Protein AF-A0A2R6LPT0-F1 (afdb_monomer_lite)

pLDDT: mean 85.5, std 15.39, range [41.38, 98.56]

Sequence (91 aa):
MDPDRYGDHEAAWRERAAANLDEWGLQPPKDLALAMTEELGELTQALLEARHEDGDPEAIAEELDDLMALGYQFRAAIDREREGADRGDGG

Radius of gyration: 16.43 Å; chains: 1; bounding box: 40×27×51 Å

Structure (mmCIF, N/CA/C/O backbone):
data_AF-A0A2R6LPT0-F1
#
_entry.id   AF-A0A2R6LPT0-F1
#
loop_
_atom_site.group_PDB
_atom_site.id
_atom_site.type_symbol
_atom_site.label_atom_id
_atom_site.label_alt_id
_atom_site.label_comp_id
_atom_site.label_asym_id
_atom_site.label_entity_id
_atom_site.label_seq_id
_atom_site.pdbx_PDB_ins_code
_at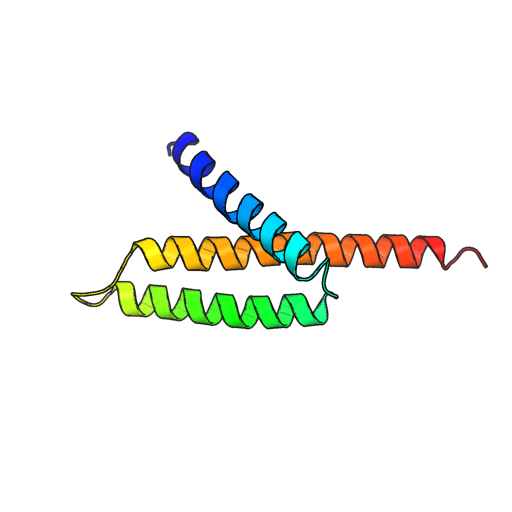om_site.Cartn_x
_atom_site.Cartn_y
_atom_site.Cartn_z
_atom_site.occupancy
_atom_site.B_iso_or_equiv
_atom_site.auth_seq_id
_atom_site.auth_comp_id
_atom_site.auth_asym_id
_atom_site.auth_atom_id
_atom_site.pdbx_PDB_model_num
ATOM 1 N N . MET A 1 1 ? -7.084 15.405 -21.264 1.00 49.38 1 MET A N 1
ATOM 2 C CA . MET A 1 1 ? -6.820 14.431 -20.191 1.00 49.38 1 MET A CA 1
ATOM 3 C C . MET A 1 1 ? -7.962 13.445 -20.277 1.00 49.38 1 MET A C 1
ATOM 5 O O . MET A 1 1 ? -9.098 13.893 -20.206 1.00 49.38 1 MET A O 1
ATOM 9 N N . ASP A 1 2 ? -7.670 12.201 -20.632 1.00 45.72 2 ASP A N 1
ATOM 10 C CA . ASP A 1 2 ? -8.687 11.187 -20.910 1.00 45.72 2 ASP A CA 1
ATOM 11 C C . ASP A 1 2 ? -9.117 10.532 -19.584 1.00 45.72 2 ASP A C 1
ATOM 13 O O . ASP A 1 2 ? -8.259 9.937 -18.929 1.00 45.72 2 ASP A O 1
ATOM 17 N N . PRO A 1 3 ? -10.371 10.711 -19.130 1.00 53.19 3 PRO A N 1
ATOM 18 C CA . PRO A 1 3 ? -10.849 10.139 -17.876 1.00 53.19 3 PRO A CA 1
ATOM 19 C C . PRO A 1 3 ? -10.919 8.606 -17.917 1.00 53.19 3 PRO A C 1
ATOM 21 O O . PRO A 1 3 ? -10.774 7.986 -16.867 1.00 53.19 3 PRO A O 1
ATOM 24 N N . ASP A 1 4 ? -11.050 8.000 -19.103 1.00 55.06 4 ASP A N 1
ATOM 25 C CA . ASP A 1 4 ? -11.114 6.542 -19.256 1.00 55.06 4 ASP A CA 1
ATOM 26 C C . ASP A 1 4 ? -9.750 5.891 -18.966 1.00 55.06 4 ASP A C 1
ATOM 28 O O . ASP A 1 4 ? -9.681 4.739 -18.548 1.00 55.06 4 ASP A O 1
ATOM 32 N N . ARG A 1 5 ? -8.654 6.661 -19.058 1.00 53.38 5 ARG A N 1
ATOM 33 C CA . ARG A 1 5 ? -7.297 6.202 -18.724 1.00 53.38 5 ARG A CA 1
ATOM 34 C C . ARG A 1 5 ? -7.091 5.933 -17.226 1.00 53.38 5 ARG A C 1
ATOM 36 O O . ARG A 1 5 ? -6.120 5.280 -16.877 1.00 53.38 5 ARG A O 1
ATOM 43 N N . TYR A 1 6 ? -7.961 6.431 -16.343 1.00 52.12 6 TYR A N 1
ATOM 44 C CA . TYR A 1 6 ? -7.891 6.155 -14.900 1.00 52.12 6 TYR A CA 1
ATOM 45 C C . TYR A 1 6 ? -8.731 4.946 -14.470 1.00 52.12 6 TYR A C 1
ATOM 47 O O . TYR A 1 6 ? -8.489 4.405 -13.394 1.00 52.12 6 TYR A O 1
ATOM 55 N N . GLY A 1 7 ? -9.705 4.525 -15.287 1.00 53.25 7 GLY A N 1
ATOM 56 C CA . GLY A 1 7 ? -10.661 3.476 -14.921 1.00 53.25 7 GLY A CA 1
ATOM 57 C C . GLY A 1 7 ? -10.014 2.103 -14.738 1.00 53.25 7 GLY A C 1
ATOM 58 O O . GLY A 1 7 ? -10.342 1.402 -13.782 1.00 53.25 7 GLY A O 1
ATOM 59 N N . ASP A 1 8 ? -9.053 1.761 -15.600 1.00 60.03 8 ASP A N 1
ATOM 60 C CA . ASP A 1 8 ? -8.348 0.473 -15.544 1.00 60.03 8 ASP A CA 1
ATOM 61 C C . ASP A 1 8 ? -7.439 0.368 -14.304 1.00 60.03 8 ASP A C 1
ATOM 63 O O . ASP A 1 8 ? -7.385 -0.677 -13.659 1.00 60.03 8 ASP A O 1
ATOM 67 N N . HIS A 1 9 ? -6.798 1.470 -13.900 1.00 62.00 9 HIS A N 1
ATOM 68 C CA . HIS A 1 9 ? -5.969 1.519 -12.688 1.00 62.00 9 HIS A CA 1
ATOM 69 C C . HIS A 1 9 ? -6.812 1.530 -11.410 1.00 62.00 9 HIS A C 1
ATOM 71 O O . HIS A 1 9 ? -6.457 0.896 -10.421 1.00 62.00 9 HIS A O 1
ATOM 77 N N . GLU A 1 10 ? -7.964 2.214 -11.416 1.00 61.84 10 GLU A N 1
ATOM 78 C CA . GLU A 1 10 ? -8.860 2.218 -10.257 1.00 61.84 10 GLU A CA 1
ATOM 79 C C . GLU A 1 10 ? -9.387 0.819 -9.917 1.00 61.84 10 GLU A C 1
ATOM 81 O O . GLU A 1 10 ? -9.564 0.493 -8.742 1.00 61.84 10 GLU A O 1
ATOM 86 N N . ALA A 1 11 ? -9.605 -0.018 -10.931 1.00 71.44 11 ALA A N 1
ATOM 87 C CA . ALA A 1 11 ? -9.934 -1.421 -10.729 1.00 71.44 11 ALA A CA 1
ATOM 88 C C . ALA A 1 11 ? -8.769 -2.192 -10.082 1.00 71.44 11 ALA A C 1
ATOM 90 O O . ALA A 1 11 ? -8.993 -2.906 -9.106 1.00 71.44 11 ALA A O 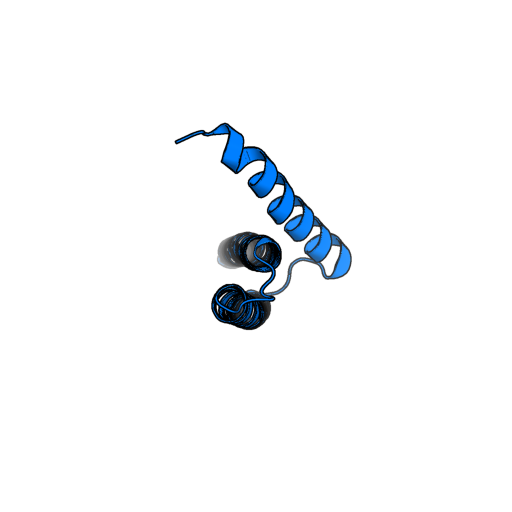1
ATOM 91 N N . ALA A 1 12 ? -7.536 -1.987 -10.553 1.00 77.50 12 ALA A N 1
ATOM 92 C CA . ALA A 1 12 ? -6.360 -2.738 -10.115 1.00 77.50 12 ALA A CA 1
ATOM 93 C C . ALA A 1 12 ? -6.046 -2.569 -8.616 1.00 77.50 12 ALA A C 1
ATOM 95 O O . ALA A 1 12 ? -6.012 -3.557 -7.879 1.00 77.50 12 ALA A O 1
ATOM 96 N N . TRP A 1 13 ? -5.901 -1.338 -8.106 1.00 84.31 13 TRP A N 1
ATOM 97 C CA . TRP A 1 13 ? -5.582 -1.151 -6.679 1.00 84.31 13 TRP A CA 1
ATOM 98 C C . TRP A 1 13 ? -6.739 -1.546 -5.752 1.00 84.31 13 TRP A C 1
ATOM 100 O O . TRP A 1 13 ? -6.516 -1.952 -4.611 1.00 84.31 13 TRP A O 1
ATOM 110 N N . ARG A 1 14 ? -7.992 -1.477 -6.223 1.00 87.44 14 ARG A N 1
ATOM 111 C CA . ARG A 1 14 ? -9.153 -1.981 -5.470 1.00 87.44 14 ARG A CA 1
ATOM 112 C C . ARG A 1 14 ? -9.156 -3.504 -5.384 1.00 87.44 14 ARG A C 1
ATOM 114 O O . ARG A 1 14 ? -9.471 -4.038 -4.322 1.00 87.44 14 ARG A O 1
ATOM 121 N N . GLU A 1 15 ? -8.811 -4.191 -6.470 1.00 90.06 15 GLU A N 1
ATOM 122 C CA . GLU A 1 15 ? -8.647 -5.647 -6.481 1.00 90.06 15 GLU A CA 1
ATOM 123 C C . GLU A 1 15 ? -7.515 -6.077 -5.547 1.00 90.06 15 GLU A C 1
ATOM 125 O O . GLU A 1 15 ? -7.718 -6.967 -4.721 1.00 90.06 15 GLU A O 1
ATOM 130 N N . ARG A 1 16 ? -6.372 -5.384 -5.575 1.00 91.25 16 ARG A N 1
ATOM 131 C CA . ARG A 1 16 ? -5.281 -5.624 -4.618 1.00 91.25 16 ARG A CA 1
ATOM 132 C C . ARG A 1 16 ? -5.694 -5.344 -3.178 1.00 91.25 16 ARG A C 1
ATOM 134 O O . ARG A 1 16 ? -5.423 -6.141 -2.283 1.00 91.25 16 ARG A O 1
ATOM 141 N N . ALA A 1 17 ? -6.441 -4.266 -2.943 1.00 91.44 17 ALA A N 1
ATOM 142 C CA . ALA A 1 17 ? -6.953 -3.968 -1.613 1.00 91.44 17 ALA A CA 1
ATOM 143 C C . ALA A 1 17 ? -7.887 -5.072 -1.092 1.00 91.44 17 ALA A C 1
ATOM 145 O O . ALA A 1 17 ? -7.846 -5.386 0.099 1.00 91.44 17 ALA A O 1
ATOM 146 N N . ALA A 1 18 ? -8.715 -5.658 -1.962 1.00 92.31 18 ALA A N 1
ATOM 147 C CA . ALA A 1 18 ? -9.554 -6.802 -1.625 1.00 92.31 18 ALA A CA 1
ATOM 148 C C . ALA A 1 18 ? -8.714 -8.061 -1.356 1.00 92.31 18 ALA A C 1
ATOM 150 O O . ALA A 1 18 ? -8.947 -8.731 -0.355 1.00 92.31 18 ALA A O 1
ATOM 151 N N . ALA A 1 19 ? -7.696 -8.329 -2.178 1.00 93.69 19 ALA A N 1
ATOM 152 C CA . ALA A 1 19 ? -6.805 -9.472 -2.003 1.00 93.69 19 ALA A CA 1
ATOM 153 C C . ALA A 1 19 ? -6.081 -9.447 -0.646 1.00 93.69 19 ALA A C 1
ATOM 155 O O . ALA A 1 19 ? -6.133 -10.438 0.083 1.00 93.69 19 ALA A O 1
ATOM 156 N N . ASN A 1 20 ? -5.493 -8.314 -0.238 1.00 93.75 20 ASN A N 1
ATOM 157 C CA . ASN A 1 20 ? -4.808 -8.264 1.063 1.00 93.75 20 ASN A CA 1
ATOM 158 C C . ASN A 1 20 ? -5.802 -8.425 2.227 1.00 93.75 20 ASN A C 1
ATOM 160 O O . ASN A 1 20 ? -5.453 -8.991 3.262 1.00 93.75 20 ASN A O 1
ATOM 164 N N . LEU A 1 21 ? -7.041 -7.931 2.081 1.00 94.25 21 LEU A N 1
ATOM 165 C CA . LEU A 1 21 ? -8.087 -8.121 3.090 1.00 94.25 21 LEU A CA 1
ATOM 166 C C . LEU A 1 21 ? -8.512 -9.587 3.199 1.00 94.25 21 LEU A C 1
ATOM 168 O O . LEU A 1 21 ? -8.732 -10.058 4.313 1.00 94.25 21 LEU A O 1
ATOM 172 N N . ASP A 1 22 ? -8.621 -10.295 2.079 1.00 96.06 22 ASP A N 1
ATOM 173 C CA . ASP A 1 22 ? -8.961 -11.717 2.067 1.00 96.06 22 ASP A CA 1
ATOM 174 C C . ASP A 1 22 ? -7.841 -12.571 2.672 1.00 96.06 22 ASP A C 1
ATOM 176 O O . ASP A 1 22 ? -8.115 -13.532 3.394 1.00 96.06 22 ASP A O 1
ATOM 180 N N . GLU A 1 23 ? -6.582 -12.214 2.417 1.00 95.75 23 GLU A N 1
ATOM 181 C CA . GLU A 1 23 ? -5.431 -12.978 2.896 1.00 95.75 23 GLU A CA 1
ATOM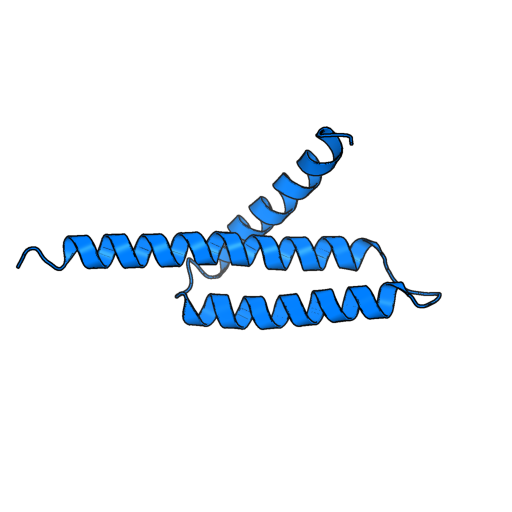 182 C C . GLU A 1 23 ? -5.088 -12.684 4.366 1.00 95.75 23 GLU A C 1
ATOM 184 O O . GLU A 1 23 ? -4.890 -13.610 5.156 1.00 95.75 23 GLU A O 1
ATOM 189 N N . TRP A 1 24 ? -5.058 -11.411 4.765 1.00 95.25 24 TRP A N 1
ATOM 190 C CA . TRP A 1 24 ? -4.546 -10.997 6.077 1.00 95.25 24 TRP A CA 1
ATOM 191 C C . TRP A 1 24 ? -5.633 -10.433 6.997 1.00 95.25 24 TRP A C 1
ATOM 193 O O . TRP A 1 24 ? -5.438 -10.346 8.212 1.00 95.25 24 TRP A O 1
ATOM 203 N N . GLY A 1 25 ? -6.794 -10.062 6.457 1.00 95.25 25 GLY A N 1
ATOM 204 C CA . GLY A 1 25 ? -7.790 -9.262 7.165 1.00 95.25 25 GLY A CA 1
ATOM 205 C C . GLY A 1 25 ? -7.372 -7.796 7.307 1.00 95.25 25 GLY A C 1
ATOM 206 O O . GLY A 1 25 ? -6.270 -7.387 6.938 1.00 95.25 25 GLY A O 1
ATOM 207 N N . LEU A 1 26 ? -8.257 -6.977 7.884 1.00 95.50 26 LEU A N 1
ATOM 208 C CA . LEU A 1 26 ? -7.946 -5.573 8.155 1.00 95.50 26 LEU A CA 1
ATOM 209 C C . LEU A 1 26 ? -6.891 -5.459 9.262 1.00 95.50 26 LEU A C 1
ATOM 211 O O . LEU A 1 26 ? -7.166 -5.755 10.428 1.00 95.50 26 LEU A O 1
ATOM 215 N N . GLN A 1 27 ? -5.708 -4.987 8.882 1.00 97.50 27 GLN A N 1
ATOM 216 C CA . GLN A 1 27 ? -4.585 -4.774 9.789 1.00 97.50 27 GLN A CA 1
ATOM 217 C C . GLN A 1 27 ? -4.756 -3.493 10.624 1.00 97.50 27 GLN A C 1
ATOM 219 O O . GLN A 1 27 ? -5.476 -2.571 10.223 1.00 97.50 27 GLN A O 1
ATOM 224 N N . PRO A 1 28 ? -4.107 -3.396 11.800 1.00 96.38 28 PRO A N 1
ATOM 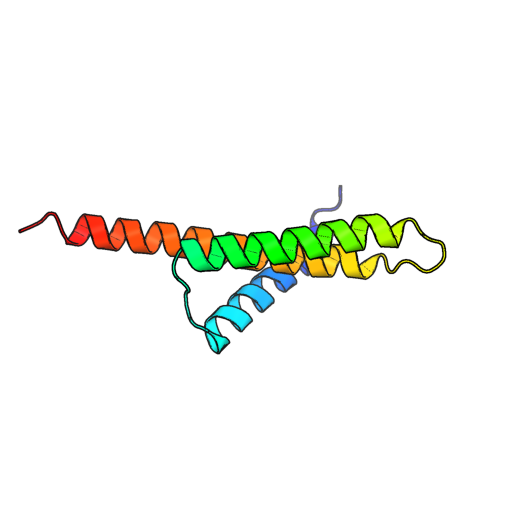225 C CA . PRO A 1 28 ? -4.127 -2.173 12.589 1.00 96.38 28 PRO A CA 1
ATOM 226 C C . PRO A 1 28 ? -3.352 -1.041 11.884 1.00 96.38 28 PRO A C 1
ATOM 228 O O . PRO A 1 28 ? -2.390 -1.307 11.158 1.00 96.38 28 PRO A O 1
ATOM 2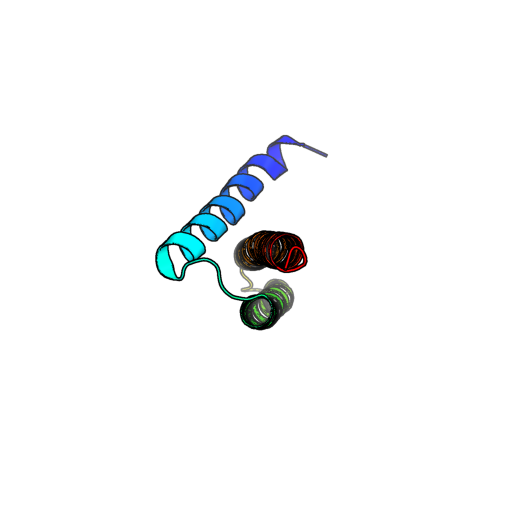31 N N . PRO A 1 29 ? -3.687 0.236 12.158 1.00 97.50 29 PRO A N 1
ATOM 232 C CA . PRO A 1 29 ? -3.076 1.400 11.508 1.00 97.50 29 PRO A CA 1
ATOM 233 C C . PRO A 1 29 ? -1.542 1.406 11.490 1.00 97.50 29 PRO A C 1
ATOM 235 O O . PRO A 1 29 ? -0.937 1.785 10.492 1.00 97.50 29 PRO A O 1
ATOM 238 N N . LYS A 1 30 ? -0.899 0.966 12.577 1.00 97.69 30 LYS A N 1
ATOM 239 C CA . LYS A 1 30 ? 0.569 0.932 12.682 1.00 97.69 30 LYS A CA 1
ATOM 240 C C . LYS A 1 30 ? 1.223 -0.041 11.688 1.00 97.69 30 LYS A C 1
ATOM 242 O O . LYS A 1 30 ? 2.295 0.264 11.180 1.00 97.69 30 LYS A O 1
ATOM 247 N N . ASP A 1 31 ? 0.584 -1.183 11.428 1.00 97.50 31 ASP A N 1
ATOM 248 C CA . ASP A 1 31 ? 1.149 -2.242 10.588 1.00 97.50 31 ASP A CA 1
ATOM 249 C C . ASP A 1 31 ? 0.915 -1.883 9.113 1.00 97.50 31 ASP A C 1
ATOM 251 O O . ASP A 1 31 ? 1.818 -2.022 8.296 1.00 97.50 31 ASP A O 1
ATOM 255 N N . LEU A 1 32 ? -0.235 -1.270 8.798 1.00 98.00 32 LEU A N 1
ATOM 256 C CA . LEU A 1 32 ? -0.490 -0.675 7.480 1.00 98.00 32 LEU A CA 1
ATOM 257 C C . LEU A 1 32 ? 0.490 0.460 7.160 1.00 98.00 32 LEU A C 1
ATOM 259 O O . LEU A 1 32 ? 1.005 0.524 6.052 1.00 98.00 32 LEU A O 1
ATOM 263 N N . ALA A 1 33 ? 0.798 1.334 8.123 1.00 98.06 33 ALA A N 1
ATOM 264 C CA . ALA A 1 33 ? 1.776 2.403 7.921 1.00 98.06 33 ALA A CA 1
ATOM 265 C C . ALA A 1 33 ? 3.202 1.872 7.673 1.00 98.06 33 ALA A C 1
ATOM 267 O O . ALA A 1 33 ? 3.964 2.486 6.921 1.00 98.06 33 ALA A O 1
ATOM 268 N N . LEU A 1 34 ? 3.562 0.743 8.295 1.00 98.25 34 LEU A N 1
ATOM 269 C CA . LEU A 1 34 ? 4.829 0.069 8.025 1.00 98.25 34 LEU A CA 1
ATOM 270 C C . LEU A 1 34 ? 4.849 -0.489 6.598 1.00 98.25 34 LEU A C 1
ATOM 272 O O . LEU A 1 34 ? 5.753 -0.134 5.850 1.00 98.25 34 LEU A O 1
ATOM 276 N N . ALA A 1 35 ? 3.828 -1.252 6.201 1.00 97.94 35 ALA A N 1
ATOM 277 C CA . ALA A 1 35 ? 3.723 -1.796 4.846 1.00 97.94 35 ALA A CA 1
ATOM 278 C C . ALA A 1 35 ? 3.745 -0.685 3.779 1.00 97.94 35 ALA A C 1
ATOM 280 O O . ALA A 1 35 ? 4.490 -0.757 2.813 1.00 97.94 35 ALA A O 1
ATOM 281 N N . MET A 1 36 ? 3.042 0.432 4.004 1.00 98.19 36 MET A N 1
ATOM 282 C CA . MET A 1 36 ? 3.095 1.591 3.098 1.00 98.19 36 MET A CA 1
ATOM 283 C C . MET A 1 36 ? 4.505 2.182 2.952 1.00 98.19 36 MET A C 1
ATOM 285 O O . MET A 1 36 ? 4.808 2.806 1.938 1.00 98.19 36 MET A O 1
ATOM 289 N N . THR A 1 37 ? 5.359 2.046 3.970 1.00 98.56 37 THR A N 1
ATOM 290 C CA . THR A 1 37 ? 6.756 2.492 3.887 1.00 98.56 37 THR A CA 1
ATOM 291 C C . THR A 1 37 ? 7.579 1.563 2.997 1.00 98.56 37 THR A C 1
ATOM 293 O O . THR A 1 37 ? 8.465 2.044 2.294 1.00 98.56 37 THR A O 1
ATOM 296 N N . GLU A 1 38 ? 7.281 0.264 3.021 1.00 98.19 38 GLU A N 1
ATOM 297 C CA . GLU A 1 38 ? 7.906 -0.747 2.164 1.00 98.19 38 GLU A CA 1
ATOM 298 C C . GLU A 1 38 ? 7.524 -0.496 0.699 1.00 98.19 38 GLU A C 1
ATOM 300 O O . GLU A 1 38 ? 8.415 -0.199 -0.095 1.00 98.19 38 GLU A O 1
ATOM 305 N N . GLU A 1 39 ? 6.227 -0.402 0.385 1.00 97.94 39 GLU A N 1
ATOM 306 C CA . GLU A 1 39 ? 5.741 -0.122 -0.982 1.00 97.94 39 GLU A CA 1
ATOM 307 C C . GLU A 1 39 ? 6.228 1.227 -1.528 1.00 97.94 39 GLU A C 1
ATOM 309 O O . GLU A 1 39 ? 6.557 1.382 -2.701 1.00 97.94 39 GLU A O 1
ATOM 314 N N . LEU A 1 40 ? 6.337 2.253 -0.673 1.00 98.44 40 LEU A N 1
ATOM 315 C CA . LEU A 1 40 ? 6.924 3.528 -1.090 1.00 98.44 40 LEU A CA 1
ATOM 316 C C . LEU A 1 40 ? 8.410 3.378 -1.457 1.00 98.44 40 LEU A C 1
ATOM 318 O O . LEU A 1 40 ? 8.907 4.090 -2.337 1.00 98.44 40 LEU A O 1
ATOM 322 N N . GLY A 1 41 ? 9.128 2.491 -0.769 1.00 97.75 41 GLY A N 1
ATOM 323 C CA . GLY A 1 41 ? 10.500 2.122 -1.098 1.00 97.75 41 GLY A CA 1
ATOM 324 C C . GLY A 1 41 ? 10.589 1.438 -2.460 1.00 97.75 41 GLY A C 1
ATOM 325 O O . GLY A 1 41 ? 11.414 1.850 -3.278 1.00 97.75 41 GLY A O 1
ATOM 326 N N . GLU A 1 42 ? 9.707 0.476 -2.721 1.00 97.00 42 GLU A N 1
ATOM 327 C CA . GLU A 1 42 ? 9.623 -0.265 -3.988 1.00 97.00 42 GLU A CA 1
ATOM 328 C C . GLU A 1 42 ? 9.260 0.668 -5.150 1.00 97.00 42 GLU A C 1
ATOM 330 O O . GLU A 1 42 ? 10.020 0.773 -6.115 1.00 97.00 42 GLU A O 1
ATOM 335 N N . LEU A 1 43 ? 8.240 1.518 -4.995 1.00 96.38 43 LEU A N 1
ATOM 336 C CA . LEU A 1 43 ? 7.902 2.563 -5.969 1.00 96.38 43 LEU A CA 1
ATOM 337 C C . LEU A 1 43 ? 9.077 3.514 -6.237 1.00 96.38 43 LEU A C 1
ATOM 339 O O . LEU A 1 43 ? 9.336 3.918 -7.376 1.00 96.38 43 LEU A O 1
ATOM 343 N N . THR A 1 44 ? 9.806 3.899 -5.188 1.00 96.06 44 THR A N 1
ATOM 344 C CA . THR A 1 44 ? 10.991 4.752 -5.338 1.00 96.06 44 THR A CA 1
ATOM 345 C C . THR A 1 44 ? 12.079 4.040 -6.139 1.00 96.06 44 THR A C 1
ATOM 347 O O . THR A 1 44 ? 12.711 4.670 -6.992 1.00 96.06 44 THR A O 1
ATOM 350 N N . GLN A 1 45 ? 12.292 2.747 -5.889 1.00 94.81 45 GLN A N 1
ATOM 351 C CA . GLN A 1 45 ? 13.235 1.927 -6.638 1.00 94.81 45 GLN A CA 1
ATOM 352 C C . GLN A 1 45 ? 12.808 1.801 -8.105 1.00 94.81 45 GLN A C 1
ATOM 354 O O . GLN A 1 45 ? 13.610 2.138 -8.976 1.00 94.81 45 GLN A O 1
ATOM 359 N N . ALA A 1 46 ? 11.547 1.470 -8.387 1.00 93.94 46 ALA A N 1
ATOM 360 C CA . ALA A 1 46 ? 11.010 1.390 -9.746 1.00 93.94 46 ALA A CA 1
ATOM 361 C C . ALA A 1 46 ? 11.198 2.711 -10.518 1.00 93.94 46 ALA A C 1
ATOM 363 O O . ALA A 1 46 ? 11.645 2.723 -11.664 1.00 93.94 46 ALA A O 1
ATOM 364 N N . LEU A 1 47 ? 10.969 3.863 -9.875 1.00 93.19 47 LEU A N 1
ATOM 365 C CA . LEU A 1 47 ? 11.216 5.187 -10.470 1.00 93.19 47 LEU A CA 1
ATOM 366 C C . LEU A 1 47 ? 12.698 5.474 -10.756 1.00 93.19 47 LEU A C 1
ATOM 368 O O . LEU A 1 47 ? 13.022 6.256 -11.659 1.00 93.19 47 LEU A O 1
ATOM 372 N N . 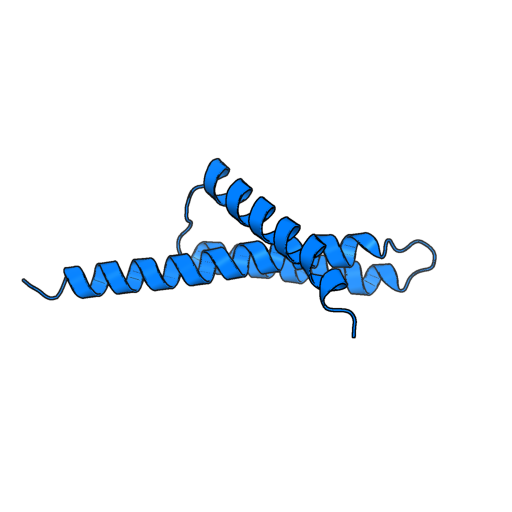LEU A 1 48 ? 13.610 4.932 -9.948 1.00 91.56 48 LEU A N 1
ATOM 373 C CA . LEU A 1 48 ? 15.049 5.045 -10.177 1.00 91.56 48 LEU A CA 1
ATOM 374 C C . LEU A 1 48 ? 15.477 4.139 -11.331 1.00 91.56 48 LEU A C 1
ATOM 376 O O . LEU A 1 48 ? 16.176 4.613 -12.226 1.00 91.56 48 LEU A O 1
ATOM 380 N N . GLU A 1 49 ? 15.002 2.896 -11.337 1.00 90.69 49 GLU A N 1
ATOM 381 C CA . GLU A 1 49 ? 15.335 1.854 -12.308 1.00 90.69 49 GLU A CA 1
ATOM 382 C C . GLU A 1 49 ? 14.762 2.134 -13.700 1.00 90.69 49 GLU A C 1
ATOM 384 O O . GLU A 1 49 ? 15.483 1.994 -14.684 1.00 90.69 49 GLU A O 1
ATOM 389 N N . ALA A 1 50 ? 13.542 2.669 -13.803 1.00 85.44 50 ALA A N 1
ATOM 390 C CA . ALA A 1 50 ? 12.908 3.037 -15.075 1.00 85.44 50 ALA A CA 1
ATOM 391 C C . ALA A 1 50 ? 13.685 4.090 -15.893 1.00 85.44 50 ALA A C 1
ATOM 393 O O . ALA A 1 50 ? 13.399 4.312 -17.068 1.00 85.44 50 ALA A O 1
ATOM 394 N N . ARG A 1 51 ? 14.663 4.778 -15.285 1.00 76.94 51 ARG A N 1
ATOM 395 C CA . ARG A 1 51 ? 15.553 5.722 -15.984 1.00 76.94 51 ARG A CA 1
ATOM 396 C C . ARG A 1 51 ? 16.779 5.058 -16.620 1.00 76.94 51 ARG A C 1
ATOM 398 O O . ARG A 1 51 ? 17.537 5.751 -17.299 1.00 76.94 51 ARG A O 1
ATOM 405 N N . HIS A 1 52 ? 16.991 3.764 -16.398 1.00 81.81 52 HIS A N 1
ATOM 406 C CA . HIS A 1 52 ? 18.065 2.979 -17.005 1.00 81.81 52 HIS A CA 1
ATOM 407 C C . HIS A 1 52 ? 17.602 2.319 -18.319 1.00 81.81 52 HIS A C 1
ATOM 409 O O . HIS A 1 52 ? 16.408 2.146 -18.534 1.00 81.81 52 HIS A O 1
ATOM 415 N N . GLU A 1 53 ? 18.541 1.965 -19.212 1.00 65.56 53 GLU A N 1
ATOM 416 C CA . GLU A 1 53 ? 18.242 1.424 -20.561 1.00 65.56 53 GLU A CA 1
ATOM 417 C C . GLU A 1 53 ? 17.414 0.124 -20.555 1.00 65.56 53 GLU A C 1
ATOM 419 O O . GLU A 1 53 ? 16.745 -0.156 -21.546 1.00 65.56 53 GLU A O 1
ATOM 424 N N . ASP A 1 54 ? 17.397 -0.605 -19.434 1.00 73.38 54 ASP A N 1
ATOM 425 C CA . ASP A 1 54 ? 16.660 -1.862 -19.242 1.00 73.38 54 ASP A CA 1
ATOM 426 C C . ASP A 1 54 ? 15.515 -1.746 -18.211 1.00 73.38 54 ASP A C 1
ATOM 428 O O . ASP A 1 54 ? 15.017 -2.757 -17.720 1.00 73.38 54 ASP A O 1
ATOM 432 N N . GLY A 1 55 ? 15.133 -0.527 -17.818 1.00 74.56 55 GLY A N 1
ATOM 433 C CA . GLY A 1 55 ? 14.105 -0.314 -16.800 1.00 74.56 55 GLY A CA 1
ATOM 434 C C . GLY A 1 55 ? 12.706 -0.694 -17.287 1.00 74.56 55 GLY A C 1
ATOM 435 O O . GLY A 1 55 ? 12.354 -0.403 -18.430 1.00 74.56 55 GLY A O 1
ATOM 436 N N . ASP A 1 56 ? 11.904 -1.299 -16.410 1.00 83.19 56 ASP A N 1
ATOM 437 C CA . ASP A 1 56 ? 10.510 -1.652 -16.682 1.00 83.19 56 ASP A CA 1
ATOM 438 C C . ASP A 1 56 ? 9.563 -0.510 -16.258 1.00 83.19 56 ASP A C 1
ATOM 440 O O . ASP A 1 56 ? 9.417 -0.238 -15.063 1.00 83.19 56 ASP A O 1
ATOM 444 N N . PRO A 1 57 ? 8.918 0.203 -17.201 1.00 79.31 57 PRO A N 1
ATOM 445 C CA . PRO A 1 57 ? 7.982 1.269 -16.863 1.00 79.31 57 PRO A CA 1
ATOM 446 C C . PRO A 1 57 ? 6.667 0.762 -16.256 1.00 79.31 57 PRO A C 1
ATOM 448 O O . PRO A 1 57 ? 5.971 1.563 -15.630 1.00 79.31 57 PRO A O 1
ATOM 451 N N . GLU A 1 58 ? 6.305 -0.511 -16.457 1.00 87.38 58 GLU A N 1
ATOM 452 C CA . GLU A 1 58 ? 5.078 -1.099 -15.901 1.00 87.38 58 GLU A CA 1
ATOM 453 C C . GLU A 1 58 ? 5.207 -1.303 -14.389 1.00 87.38 58 GLU A C 1
ATOM 455 O O . GLU A 1 58 ? 4.253 -1.014 -13.665 1.00 87.38 58 GLU A O 1
ATOM 460 N N . ALA A 1 59 ? 6.415 -1.613 -13.903 1.00 89.00 59 ALA A N 1
ATOM 461 C CA . ALA A 1 59 ? 6.712 -1.722 -12.475 1.00 89.00 59 ALA A CA 1
ATOM 462 C C . ALA A 1 59 ? 6.296 -0.465 -11.690 1.00 89.00 59 ALA A C 1
ATOM 464 O O . ALA A 1 59 ? 5.717 -0.569 -10.622 1.00 89.00 59 ALA A O 1
ATOM 465 N N . ILE A 1 60 ? 6.473 0.748 -12.234 1.00 91.69 60 ILE A N 1
ATOM 466 C CA . ILE A 1 60 ? 6.030 1.981 -11.547 1.00 91.69 60 ILE A CA 1
ATOM 467 C C . ILE A 1 60 ? 4.517 1.975 -11.291 1.00 91.69 60 ILE A C 1
ATOM 469 O O . ILE A 1 60 ? 4.067 2.462 -10.254 1.00 91.69 60 ILE A O 1
ATOM 473 N N . ALA A 1 61 ? 3.732 1.509 -12.265 1.00 89.75 61 ALA A N 1
ATOM 474 C CA . ALA A 1 61 ? 2.283 1.459 -12.129 1.00 89.75 61 ALA A CA 1
ATOM 475 C C . ALA A 1 61 ? 1.877 0.386 -11.112 1.00 89.75 61 ALA A C 1
ATOM 477 O O . ALA A 1 61 ? 1.020 0.657 -10.277 1.00 89.75 61 ALA A O 1
ATOM 478 N N . GLU A 1 62 ? 2.543 -0.769 -11.141 1.00 91.69 62 GLU A N 1
ATOM 479 C CA . GLU A 1 62 ? 2.344 -1.840 -10.167 1.00 91.69 62 GLU A CA 1
ATOM 480 C C . GLU A 1 62 ? 2.655 -1.359 -8.743 1.00 91.69 62 GLU A C 1
ATOM 482 O O . GLU A 1 62 ? 1.759 -1.379 -7.906 1.00 91.69 62 GLU A O 1
ATOM 487 N N . GLU A 1 63 ? 3.837 -0.809 -8.470 1.00 95.56 63 GLU A N 1
ATOM 488 C CA . GLU A 1 63 ? 4.175 -0.361 -7.107 1.00 95.56 63 GLU A CA 1
ATOM 489 C C . GLU A 1 63 ? 3.264 0.781 -6.616 1.00 95.56 63 GLU A C 1
ATOM 491 O O . GLU A 1 63 ? 2.966 0.936 -5.427 1.00 95.56 63 GLU A O 1
ATOM 496 N N . LEU A 1 64 ? 2.781 1.623 -7.537 1.00 94.38 64 LEU A N 1
ATOM 497 C CA . LEU A 1 64 ? 1.823 2.669 -7.193 1.00 94.38 64 LEU A CA 1
ATOM 498 C C . LEU A 1 64 ? 0.456 2.085 -6.809 1.00 94.38 64 LEU A C 1
ATOM 500 O O . LEU A 1 64 ? -0.176 2.591 -5.876 1.00 94.38 64 LEU A O 1
ATOM 504 N N . ASP A 1 65 ? -0.003 1.046 -7.506 1.00 94.25 65 ASP A N 1
ATOM 505 C CA . ASP A 1 65 ? -1.260 0.365 -7.200 1.00 94.25 65 ASP A CA 1
ATOM 506 C C . ASP A 1 65 ? -1.198 -0.345 -5.832 1.00 94.25 65 ASP A C 1
ATOM 508 O O . ASP A 1 65 ? -2.174 -0.275 -5.076 1.00 94.25 65 ASP A O 1
ATOM 512 N N . ASP A 1 66 ? -0.050 -0.920 -5.449 1.00 95.19 66 ASP A N 1
ATOM 513 C CA . ASP A 1 66 ? 0.165 -1.506 -4.112 1.00 95.19 66 ASP A CA 1
ATOM 514 C C . ASP A 1 66 ? 0.074 -0.452 -3.009 1.00 95.19 66 ASP A C 1
ATOM 516 O O . ASP A 1 66 ? -0.699 -0.580 -2.047 1.00 95.19 66 ASP A O 1
ATOM 520 N N . LEU A 1 67 ? 0.775 0.668 -3.190 1.00 96.69 67 LEU A N 1
ATOM 521 C CA . LEU A 1 67 ? 0.740 1.766 -2.232 1.00 96.69 67 LEU A CA 1
ATOM 522 C C . LEU A 1 67 ? -0.674 2.362 -2.081 1.00 96.69 67 LEU A C 1
ATOM 524 O O . LEU A 1 67 ? -1.098 2.700 -0.968 1.00 96.69 67 LEU A O 1
ATOM 528 N N . MET A 1 68 ? -1.431 2.487 -3.178 1.00 95.94 68 MET A N 1
ATOM 529 C CA . MET A 1 68 ? -2.820 2.963 -3.142 1.00 95.94 68 MET A CA 1
ATOM 530 C C . MET A 1 68 ? -3.752 1.979 -2.427 1.00 95.94 68 MET A C 1
ATOM 532 O O . MET A 1 68 ? -4.593 2.412 -1.627 1.00 95.94 68 MET A O 1
ATOM 536 N N . ALA A 1 69 ? -3.585 0.674 -2.655 1.00 95.94 69 ALA A N 1
ATOM 537 C CA . ALA A 1 69 ? -4.347 -0.370 -1.979 1.00 95.94 69 ALA A CA 1
ATOM 538 C C . ALA A 1 69 ? -4.178 -0.296 -0.452 1.00 95.94 69 ALA A C 1
ATOM 540 O O . ALA A 1 69 ? -5.168 -0.275 0.294 1.00 95.94 69 ALA A O 1
ATOM 541 N N . LEU A 1 70 ? -2.935 -0.155 0.019 1.00 97.44 70 LEU A N 1
ATOM 542 C CA . LEU A 1 70 ? -2.639 0.023 1.441 1.00 97.44 70 LEU A CA 1
ATOM 543 C C . LEU A 1 70 ? -3.184 1.345 1.992 1.00 97.44 70 LEU A C 1
ATOM 545 O O . LEU A 1 70 ? -3.728 1.373 3.097 1.00 97.44 70 LEU A O 1
ATOM 549 N N . GLY A 1 71 ? -3.117 2.437 1.224 1.00 96.69 71 GLY A N 1
ATOM 550 C CA . GLY A 1 71 ? -3.693 3.725 1.620 1.00 96.69 71 GLY A CA 1
ATOM 551 C C . GLY A 1 71 ? -5.207 3.655 1.862 1.00 96.69 71 GLY A C 1
ATOM 552 O O . GLY A 1 71 ? -5.721 4.230 2.829 1.00 96.69 71 GLY A O 1
ATOM 553 N N . TYR A 1 72 ? -5.929 2.904 1.029 1.00 95.06 72 TYR A N 1
ATOM 554 C CA . TYR A 1 72 ? -7.358 2.659 1.214 1.00 95.06 72 TYR A CA 1
ATOM 555 C C . TYR A 1 72 ? -7.651 1.852 2.482 1.00 95.06 72 TYR A C 1
ATOM 557 O O . TYR A 1 72 ? -8.502 2.244 3.288 1.00 95.06 72 TYR A O 1
ATOM 565 N N . GLN A 1 73 ? -6.909 0.766 2.703 1.00 95.75 73 GLN A N 1
ATOM 566 C CA . GLN A 1 73 ? -7.029 -0.038 3.922 1.00 95.75 73 GLN A CA 1
ATOM 567 C C . GLN A 1 73 ? -6.704 0.782 5.170 1.00 95.75 73 GLN A C 1
ATOM 569 O O . GLN A 1 73 ? -7.405 0.682 6.177 1.00 95.75 73 GLN A O 1
ATOM 574 N N . PHE A 1 74 ? -5.695 1.651 5.099 1.00 97.44 74 PHE A N 1
ATOM 575 C CA . PHE A 1 74 ? -5.299 2.513 6.206 1.00 97.44 74 PHE A CA 1
ATOM 576 C C . PHE A 1 74 ? -6.404 3.501 6.578 1.00 97.44 74 PHE A C 1
ATOM 578 O O . PHE A 1 74 ? -6.716 3.670 7.761 1.00 97.44 74 PHE A O 1
ATOM 585 N N . ARG A 1 75 ? -7.080 4.090 5.582 1.00 96.38 75 ARG A N 1
ATOM 586 C CA . ARG A 1 75 ? -8.258 4.927 5.833 1.00 96.38 75 ARG A CA 1
ATOM 587 C C . ARG A 1 75 ? -9.369 4.141 6.532 1.00 96.38 75 ARG A C 1
ATOM 589 O O . ARG A 1 75 ? -9.926 4.636 7.513 1.00 96.38 75 ARG A O 1
ATOM 596 N N . ALA A 1 76 ? -9.664 2.933 6.055 1.00 93.88 76 ALA A N 1
ATOM 597 C CA . ALA A 1 76 ? -10.679 2.070 6.654 1.00 93.88 76 ALA A CA 1
ATOM 598 C C . ALA A 1 76 ? -10.329 1.679 8.102 1.00 93.88 76 ALA A C 1
ATOM 600 O O . ALA A 1 76 ? -11.205 1.669 8.969 1.00 93.88 76 ALA A O 1
ATOM 601 N N . ALA A 1 77 ? -9.052 1.414 8.391 1.00 95.62 77 ALA A N 1
ATOM 602 C CA . ALA A 1 77 ? -8.576 1.101 9.735 1.00 95.62 77 ALA A CA 1
ATOM 603 C C . ALA A 1 77 ? -8.778 2.275 10.708 1.00 95.62 77 ALA A C 1
ATOM 605 O O . ALA A 1 77 ? -9.301 2.075 11.805 1.00 95.62 77 ALA A O 1
ATOM 606 N N . ILE A 1 78 ? -8.455 3.504 10.288 1.00 96.38 78 ILE A N 1
ATOM 607 C CA . ILE A 1 78 ? -8.681 4.717 11.094 1.00 96.38 78 ILE A CA 1
ATOM 608 C C . ILE A 1 78 ? -10.174 4.921 11.384 1.00 96.38 78 ILE A C 1
ATOM 610 O O . ILE A 1 78 ? -10.549 5.250 12.511 1.00 96.38 78 ILE A O 1
ATOM 614 N N . ASP A 1 79 ? -11.036 4.737 10.384 1.00 94.50 79 ASP A N 1
ATOM 615 C CA . ASP A 1 79 ? -12.482 4.894 10.570 1.00 94.50 79 ASP A CA 1
ATOM 616 C C . ASP A 1 79 ? -13.045 3.845 11.534 1.00 94.50 79 ASP A C 1
ATOM 618 O O . ASP A 1 79 ? -13.826 4.180 12.426 1.00 94.50 79 ASP A O 1
ATOM 622 N N . ARG A 1 80 ? -12.565 2.600 11.450 1.00 92.50 80 ARG A N 1
ATOM 623 C CA . ARG A 1 80 ? -12.946 1.535 12.383 1.00 92.50 80 ARG A CA 1
ATOM 624 C C . ARG A 1 80 ? -12.523 1.829 13.824 1.00 92.50 80 ARG A C 1
ATOM 626 O O . ARG A 1 80 ? -13.293 1.550 14.744 1.00 92.50 80 ARG A O 1
ATOM 633 N N . GLU A 1 81 ? -11.326 2.373 14.041 1.00 91.56 81 GLU A N 1
ATOM 634 C CA . GLU A 1 81 ? -10.876 2.760 15.385 1.00 91.56 81 GLU A CA 1
ATOM 635 C C . GLU A 1 81 ? -11.741 3.877 15.978 1.00 91.56 81 GLU A C 1
ATOM 637 O O . GLU A 1 81 ? -12.114 3.804 17.150 1.00 91.56 81 GLU A O 1
ATOM 642 N N . ARG A 1 82 ? -12.122 4.871 15.165 1.00 88.06 82 ARG A N 1
ATOM 643 C CA . ARG A 1 82 ? -13.018 5.962 15.585 1.00 88.06 82 ARG A CA 1
ATOM 644 C C . ARG A 1 82 ? -14.393 5.453 15.992 1.00 88.06 82 ARG A C 1
ATOM 646 O O . ARG A 1 82 ? -14.862 5.774 17.077 1.00 88.06 82 ARG A O 1
ATOM 653 N N . GLU A 1 83 ? -15.002 4.599 15.174 1.00 86.19 83 GLU A N 1
ATOM 654 C CA . GLU A 1 83 ? -16.287 3.982 15.511 1.00 86.19 83 GLU A CA 1
ATOM 655 C C . GLU A 1 83 ? -16.219 3.137 16.792 1.00 86.19 83 GLU A C 1
ATOM 657 O O . GLU A 1 83 ? -17.191 3.055 17.543 1.00 86.19 83 GLU A O 1
ATOM 662 N N . GLY A 1 84 ? -15.087 2.469 17.034 1.00 80.19 84 GLY A N 1
ATOM 663 C CA . GLY A 1 84 ? -14.847 1.723 18.267 1.00 80.19 84 GLY A CA 1
ATOM 664 C C . GLY A 1 84 ? -14.753 2.632 19.494 1.00 80.19 84 GLY A C 1
ATOM 665 O O . GLY A 1 84 ? -15.314 2.298 20.537 1.00 80.19 84 GLY A O 1
ATOM 666 N N . ALA A 1 85 ? -14.095 3.785 19.357 1.00 74.25 85 ALA A N 1
ATOM 667 C CA . ALA A 1 85 ? -13.975 4.784 20.415 1.00 74.25 85 ALA A CA 1
ATOM 668 C C . ALA A 1 85 ? -15.332 5.423 20.759 1.00 74.25 85 ALA A C 1
ATOM 670 O O . ALA A 1 85 ? -15.694 5.479 21.933 1.00 74.25 85 ALA A O 1
ATOM 671 N N . ASP A 1 86 ? -16.125 5.794 19.749 1.00 75.19 86 ASP A N 1
ATOM 672 C CA . ASP A 1 86 ? -17.454 6.397 19.933 1.00 75.19 86 ASP A CA 1
ATOM 673 C C . ASP A 1 86 ? -18.444 5.451 20.640 1.00 75.19 86 ASP A C 1
ATOM 675 O O . ASP A 1 86 ? -19.336 5.893 21.363 1.00 75.19 86 ASP A O 1
ATOM 679 N N . ARG A 1 87 ? -18.292 4.130 20.471 1.00 70.94 87 ARG A N 1
ATOM 680 C CA . ARG A 1 87 ? -19.102 3.120 21.183 1.00 70.94 87 ARG A CA 1
ATOM 681 C C . ARG A 1 87 ? -18.630 2.865 22.620 1.00 70.94 87 ARG A C 1
ATOM 683 O O . ARG A 1 87 ? -19.384 2.281 23.396 1.00 70.94 87 ARG A O 1
ATOM 690 N N . GLY A 1 88 ? -17.398 3.246 22.959 1.00 59.44 88 GLY A N 1
ATOM 691 C CA . GLY A 1 88 ? -16.776 3.017 24.266 1.00 59.44 88 GLY A CA 1
ATOM 692 C C . GLY A 1 88 ? -17.036 4.114 25.304 1.00 59.44 88 GLY A C 1
ATOM 693 O O . GLY A 1 88 ? -16.920 3.841 26.493 1.00 59.44 88 GLY A O 1
ATOM 694 N N . ASP A 1 89 ? -17.434 5.317 24.879 1.00 56.34 89 ASP A N 1
ATOM 695 C CA . ASP A 1 89 ? -17.638 6.500 25.741 1.00 56.34 89 ASP A CA 1
ATOM 696 C C . ASP A 1 89 ? -19.073 6.615 26.316 1.00 56.34 89 ASP A C 1
ATOM 698 O O . ASP A 1 89 ? -19.513 7.669 26.767 1.00 56.34 89 ASP A O 1
ATOM 702 N N . GLY A 1 90 ? -19.843 5.520 26.279 1.00 54.72 90 GLY A N 1
ATOM 703 C CA . GLY A 1 90 ? -21.223 5.447 26.782 1.00 54.72 90 GLY A CA 1
ATOM 704 C C . GLY A 1 90 ? -21.395 4.764 28.147 1.00 54.72 90 GLY A C 1
ATOM 705 O O . GLY A 1 90 ? -22.520 4.377 28.467 1.00 54.72 90 GLY A O 1
ATOM 706 N N . GLY A 1 91 ? -20.307 4.542 28.898 1.00 41.38 91 GLY A N 1
ATOM 707 C CA . GLY A 1 91 ? -20.276 3.781 30.160 1.00 41.38 91 GLY A CA 1
ATOM 708 C C . GLY A 1 91 ? -20.148 4.631 31.416 1.00 41.38 91 GLY A C 1
ATOM 709 O O . GLY A 1 91 ? -19.243 5.490 31.447 1.00 41.38 91 GLY A O 1
#

Foldseek 3Di:
DDPVVCVVLVVQLQVVLVVCCVVPNQDALVVLVVVLVVLVVQLVVLVVQCVDPPRDPVSNSVSVSPNVSSVVSNVVNVVVVVVVVVVVPPD

Secondary structure (DSSP, 8-state):
--GGGGHHHHHHHHHHHHHHHHHH-S--HHHHHHHHHHHHHHHHHHHHHTTSTT--HHHHHHHHHHHHHHHHHHHHHHHHHHHHHHHHTT-